Protein AF-A0A818QVM6-F1 (afdb_monomer_lite)

Secondary structure (DSSP, 8-state):
------------TT-EEEBTT-SSS--EEEGGG--TT-EEEEEETTEEEEEE---------S-------TTSEEEETTEEEES-SSSS-HHHHHHHHTT-

Sequence (100 aa):
MVINITTSLFILRNHLIFLANDTELNNVIFASRLHSDDHIKYVYKNEIILDKIRNIDLTTEEGYYAPLTPSGTIIIDNVLVSNFASVNNHYLAHNVMKIY

Radius of gyration: 13.48 Å; chains: 1; bounding box: 43×22×31 Å

Foldseek 3Di:
DDDDDDWDDDDDQLFWFAFPPDPDSWRIAGNVPDDQQTWGFFADPNDTDTDGRHDDDDDDDPDDDQDQDLVQWDQDRRTIGGSDRDDRGRVVVNVVVNVD

Structure (mmCIF, N/CA/C/O backbone):
data_AF-A0A818QVM6-F1
#
_entry.id   AF-A0A818QVM6-F1
#
loop_
_atom_site.group_PDB
_atom_site.id
_atom_site.type_symbol
_atom_site.label_atom_id
_atom_site.label_alt_id
_atom_site.label_comp_id
_atom_site.label_asym_id
_atom_site.label_entity_id
_atom_site.label_seq_id
_atom_site.pdbx_PDB_ins_code
_atom_site.Cartn_x
_atom_site.Cartn_y
_atom_site.Cartn_z
_atom_site.occupancy
_atom_site.B_iso_or_equiv
_atom_site.auth_seq_id
_atom_site.auth_comp_id
_atom_site.auth_asym_id
_atom_site.auth_atom_id
_atom_site.pdbx_PDB_model_num
ATOM 1 N N . MET A 1 1 ? -22.432 0.022 13.844 1.00 40.47 1 MET A N 1
ATOM 2 C CA . MET A 1 1 ? -22.547 1.251 13.029 1.00 40.47 1 MET A CA 1
ATOM 3 C C . MET A 1 1 ? -21.855 0.963 11.708 1.00 40.47 1 MET A C 1
ATOM 5 O O . MET A 1 1 ? -20.659 0.719 11.735 1.00 40.47 1 MET A O 1
ATOM 9 N N . VAL A 1 2 ? -22.594 0.871 10.601 1.00 50.41 2 VAL A N 1
ATOM 10 C CA . VAL A 1 2 ? -22.011 0.652 9.264 1.00 50.41 2 VAL A CA 1
ATOM 11 C C . VAL A 1 2 ? -21.804 2.026 8.635 1.00 50.41 2 VAL A C 1
ATOM 13 O O . VAL A 1 2 ? -22.752 2.803 8.548 1.00 50.41 2 VAL A O 1
ATOM 16 N N . ILE A 1 3 ? -20.564 2.352 8.282 1.00 56.78 3 ILE A N 1
ATOM 17 C CA . ILE A 1 3 ? -20.193 3.625 7.660 1.00 56.78 3 ILE A CA 1
ATOM 18 C C . ILE A 1 3 ? -20.148 3.379 6.149 1.00 56.78 3 ILE A C 1
ATOM 20 O O . ILE A 1 3 ? -19.379 2.539 5.700 1.00 56.78 3 ILE A O 1
ATOM 24 N N . ASN A 1 4 ? -20.974 4.085 5.372 1.00 60.47 4 ASN A N 1
ATOM 25 C CA . ASN A 1 4 ? -20.989 3.988 3.908 1.00 60.47 4 ASN A CA 1
ATOM 26 C C . ASN A 1 4 ? -20.279 5.206 3.308 1.00 60.47 4 ASN A C 1
ATOM 28 O O . ASN A 1 4 ? -20.922 6.185 2.937 1.00 60.47 4 ASN A O 1
ATOM 32 N N . ILE A 1 5 ? -18.950 5.155 3.250 1.00 68.50 5 ILE A N 1
ATOM 33 C CA . ILE A 1 5 ? -18.121 6.129 2.532 1.00 68.50 5 ILE A CA 1
ATOM 34 C C . ILE A 1 5 ? -17.387 5.349 1.446 1.00 68.50 5 ILE A C 1
ATOM 36 O O . ILE A 1 5 ? -16.868 4.271 1.710 1.00 68.50 5 ILE A O 1
ATOM 40 N N . THR A 1 6 ? -17.400 5.852 0.215 1.00 78.50 6 THR A N 1
ATOM 41 C CA . THR A 1 6 ? -16.680 5.244 -0.910 1.00 78.50 6 THR A CA 1
ATOM 42 C C . THR A 1 6 ? -15.545 6.173 -1.306 1.00 78.50 6 THR A C 1
ATOM 44 O O . THR A 1 6 ? -15.783 7.352 -1.556 1.00 78.50 6 THR A O 1
ATOM 47 N N . THR A 1 7 ? -14.328 5.638 -1.339 1.00 88.88 7 THR A N 1
ATOM 48 C CA . THR A 1 7 ? -13.130 6.322 -1.834 1.00 88.88 7 THR A CA 1
ATOM 49 C C . THR A 1 7 ? -12.556 5.547 -3.020 1.00 88.88 7 THR A C 1
ATOM 51 O O . THR A 1 7 ? -12.888 4.376 -3.225 1.00 88.88 7 THR A O 1
ATOM 54 N N . SER A 1 8 ? -11.700 6.180 -3.810 1.00 93.56 8 SER A N 1
ATOM 55 C CA . SER A 1 8 ? -10.966 5.539 -4.901 1.00 93.56 8 SER A CA 1
ATOM 56 C C . SER A 1 8 ? -9.508 5.946 -4.805 1.00 93.56 8 SER A C 1
ATOM 58 O O . SER A 1 8 ? -9.216 7.130 -4.708 1.00 93.56 8 SER A O 1
ATOM 60 N N . LEU A 1 9 ? -8.616 4.957 -4.814 1.00 94.94 9 LEU A N 1
ATOM 61 C CA . LEU A 1 9 ? -7.173 5.149 -4.744 1.00 94.94 9 LEU A CA 1
ATOM 62 C C . LEU A 1 9 ? -6.566 4.824 -6.111 1.00 94.94 9 LEU A C 1
ATOM 64 O O . LEU A 1 9 ? -6.657 3.685 -6.570 1.00 94.94 9 LEU A O 1
ATOM 68 N N . PHE A 1 10 ? -5.907 5.803 -6.728 1.00 96.12 10 PHE A N 1
ATOM 69 C CA . PHE A 1 10 ? -5.160 5.617 -7.972 1.00 96.12 10 PHE A CA 1
ATOM 70 C C . PHE A 1 10 ? -3.682 5.431 -7.655 1.00 96.12 10 PHE A C 1
ATOM 72 O O . PHE A 1 10 ? -3.046 6.302 -7.061 1.00 96.12 10 PHE A O 1
ATOM 79 N N . ILE A 1 11 ? -3.123 4.278 -8.021 1.00 95.88 11 ILE A N 1
ATOM 80 C CA . ILE A 1 11 ? -1.752 3.942 -7.651 1.00 95.88 11 ILE A CA 1
ATOM 81 C C . ILE A 1 11 ? -1.086 3.023 -8.670 1.00 95.88 11 ILE A C 1
ATOM 83 O O . ILE A 1 11 ? -1.743 2.259 -9.380 1.00 95.88 11 ILE A O 1
ATOM 87 N N . LEU A 1 12 ? 0.244 3.080 -8.739 1.00 96.50 12 LEU A N 1
ATOM 88 C CA . LEU A 1 12 ? 1.009 2.215 -9.627 1.00 96.50 12 LEU A CA 1
ATOM 89 C C . LEU A 1 12 ? 0.876 0.742 -9.221 1.00 96.50 12 LEU A C 1
ATOM 91 O O . LEU A 1 12 ? 0.863 0.381 -8.046 1.00 96.50 12 LEU A O 1
ATOM 95 N N . ARG A 1 13 ? 0.882 -0.140 -10.223 1.00 97.12 13 ARG A N 1
ATOM 96 C CA . ARG A 1 13 ? 0.768 -1.602 -10.061 1.00 97.12 13 ARG A CA 1
ATOM 97 C C . ARG A 1 13 ? 1.838 -2.217 -9.150 1.00 97.12 13 ARG A C 1
ATOM 99 O O . ARG A 1 13 ? 1.616 -3.271 -8.556 1.00 97.12 13 ARG A O 1
ATOM 106 N N . ASN A 1 14 ? 3.011 -1.605 -9.074 1.00 96.56 14 ASN A N 1
ATOM 107 C CA . ASN A 1 14 ? 4.129 -2.036 -8.239 1.00 96.56 14 ASN A CA 1
ATOM 108 C C . ASN A 1 14 ? 4.196 -1.291 -6.900 1.00 96.56 14 ASN A C 1
ATOM 110 O O . ASN A 1 14 ? 5.138 -1.496 -6.146 1.00 96.56 14 ASN A O 1
ATOM 114 N N . HIS A 1 15 ? 3.236 -0.428 -6.581 1.00 96.56 15 HIS A N 1
ATOM 115 C CA . HIS A 1 15 ? 3.226 0.269 -5.302 1.00 96.56 15 HIS A CA 1
ATOM 116 C C . HIS A 1 15 ? 2.842 -0.675 -4.167 1.00 96.56 15 HIS A C 1
ATOM 118 O O . HIS A 1 15 ? 1.998 -1.554 -4.342 1.00 96.56 15 HIS A O 1
ATOM 124 N N . LEU A 1 16 ? 3.471 -0.508 -3.009 1.00 96.31 16 LEU A N 1
ATOM 125 C CA . LEU A 1 16 ? 3.241 -1.353 -1.845 1.00 96.31 16 LEU A CA 1
ATOM 126 C C . LEU A 1 16 ? 2.028 -0.911 -1.011 1.00 96.31 16 LEU A C 1
ATOM 128 O O . LEU A 1 16 ? 1.958 0.228 -0.541 1.00 96.31 16 LEU A O 1
ATOM 132 N N . ILE A 1 17 ? 1.119 -1.854 -0.767 1.00 95.62 17 ILE A N 1
ATOM 133 C CA . ILE A 1 17 ? -0.129 -1.692 -0.015 1.00 95.62 17 ILE A CA 1
ATOM 134 C C . ILE A 1 17 ? -0.102 -2.587 1.222 1.00 95.62 17 ILE A C 1
ATOM 136 O O . ILE A 1 17 ? 0.255 -3.764 1.133 1.00 95.62 17 ILE A O 1
ATOM 140 N N . PHE A 1 18 ? -0.478 -2.031 2.376 1.00 94.69 18 PHE A N 1
ATOM 141 C CA . PHE A 1 18 ? -0.570 -2.780 3.627 1.00 94.69 18 PHE A CA 1
ATOM 142 C C . PHE A 1 18 ? -1.893 -3.531 3.715 1.00 94.69 18 PHE A C 1
ATOM 144 O O . PHE A 1 18 ? -2.967 -2.927 3.640 1.00 94.69 18 PHE A O 1
ATOM 151 N N . LEU A 1 19 ? -1.804 -4.838 3.937 1.00 92.56 19 LEU A N 1
ATOM 152 C CA . LEU A 1 19 ? -2.966 -5.671 4.202 1.00 92.56 19 LEU A CA 1
ATOM 153 C C . LEU A 1 19 ? -3.334 -5.636 5.690 1.00 92.56 19 LEU A C 1
ATOM 155 O O . LEU A 1 19 ? -2.496 -5.443 6.573 1.00 92.56 19 LEU A O 1
ATOM 159 N N . ALA A 1 20 ? -4.617 -5.833 5.964 1.00 81.56 20 ALA A N 1
ATOM 160 C CA . ALA A 1 20 ? -5.228 -5.769 7.287 1.00 81.56 20 ALA A CA 1
ATOM 161 C C . ALA A 1 20 ? -4.759 -6.848 8.274 1.00 81.56 20 ALA A C 1
ATOM 163 O O . ALA A 1 20 ? -4.934 -6.703 9.480 1.00 81.56 20 ALA A O 1
ATOM 164 N N . ASN A 1 21 ? -4.196 -7.941 7.765 1.00 73.06 21 ASN A N 1
ATOM 165 C CA . ASN A 1 21 ? -3.962 -9.188 8.495 1.00 73.06 21 ASN A CA 1
ATOM 166 C C . ASN A 1 21 ? -2.843 -9.062 9.546 1.00 73.06 21 ASN A C 1
ATOM 168 O O . ASN A 1 21 ? -2.510 -10.046 10.200 1.00 73.06 21 ASN A O 1
ATOM 172 N N . ASP A 1 22 ? -2.234 -7.883 9.660 1.00 65.19 22 ASP A N 1
ATOM 173 C CA . ASP A 1 22 ? -1.072 -7.624 10.488 1.00 65.19 22 ASP A CA 1
ATOM 174 C C . ASP A 1 22 ? -1.217 -6.279 11.205 1.00 65.19 22 ASP A C 1
ATOM 176 O O . ASP A 1 22 ? -1.432 -5.224 10.592 1.00 65.19 22 ASP A O 1
ATOM 180 N N . THR A 1 23 ? -1.100 -6.315 12.530 1.00 65.56 23 THR A N 1
ATOM 181 C CA . THR A 1 23 ? -1.024 -5.111 13.363 1.00 65.56 23 THR A CA 1
ATOM 182 C C . THR A 1 23 ? 0.246 -4.316 13.065 1.00 65.56 23 THR A C 1
ATOM 184 O O . THR A 1 23 ? 0.253 -3.094 13.200 1.00 65.56 23 THR A O 1
ATOM 187 N N . GLU A 1 24 ? 1.293 -4.982 12.581 1.00 68.00 24 GLU A N 1
ATOM 188 C CA . GLU A 1 24 ? 2.545 -4.372 12.153 1.00 68.00 24 GLU A CA 1
ATOM 189 C C . GLU A 1 24 ? 2.509 -3.982 10.661 1.00 68.00 24 GLU A C 1
ATOM 191 O O . GLU A 1 24 ? 1.588 -4.312 9.907 1.00 68.00 24 GLU A O 1
ATOM 196 N N . LEU A 1 25 ? 3.489 -3.192 10.216 1.00 75.31 25 LEU A N 1
ATOM 197 C CA . LEU A 1 25 ? 3.644 -2.774 8.813 1.00 75.31 25 LEU A CA 1
ATOM 198 C C . LEU A 1 25 ? 4.433 -3.813 7.992 1.00 75.31 25 LEU A C 1
ATOM 200 O O . LEU A 1 25 ? 5.184 -3.441 7.087 1.00 75.31 25 LEU A O 1
ATOM 204 N N . ASN A 1 26 ? 4.296 -5.106 8.309 1.00 78.75 26 ASN A N 1
ATOM 205 C CA . ASN A 1 26 ? 5.090 -6.159 7.671 1.00 78.75 26 ASN A CA 1
ATOM 206 C C . ASN A 1 26 ? 4.315 -6.878 6.569 1.00 78.75 26 ASN A C 1
ATOM 208 O O . ASN A 1 26 ? 4.907 -7.244 5.552 1.00 78.75 26 ASN A O 1
ATOM 212 N N . ASN A 1 27 ? 3.000 -7.046 6.730 1.00 89.69 27 ASN A N 1
ATOM 213 C CA . ASN A 1 27 ? 2.166 -7.609 5.676 1.00 89.69 27 ASN A CA 1
ATOM 214 C C . ASN A 1 27 ? 1.858 -6.569 4.593 1.00 89.69 27 ASN A C 1
ATOM 216 O O . ASN A 1 27 ? 0.894 -5.801 4.666 1.00 89.69 27 ASN A O 1
ATOM 220 N N . VAL A 1 28 ? 2.727 -6.542 3.589 1.00 92.81 28 VAL A N 1
ATOM 221 C CA . VAL A 1 28 ? 2.681 -5.605 2.476 1.00 92.81 28 VAL A CA 1
ATOM 222 C C . VAL A 1 28 ? 2.794 -6.358 1.156 1.00 92.81 28 VAL A C 1
ATOM 224 O O . VAL A 1 28 ? 3.581 -7.298 1.032 1.00 92.81 28 VAL A O 1
ATOM 227 N N . ILE A 1 29 ? 2.017 -5.943 0.161 1.00 95.06 29 ILE A N 1
ATOM 228 C CA . ILE A 1 29 ? 2.047 -6.529 -1.181 1.00 95.06 29 ILE A CA 1
ATOM 229 C C . ILE A 1 29 ? 2.045 -5.447 -2.251 1.00 95.06 29 ILE A C 1
ATOM 231 O O . ILE A 1 29 ? 1.622 -4.318 -2.017 1.00 95.06 29 ILE A O 1
ATOM 235 N N . PHE A 1 30 ? 2.483 -5.799 -3.456 1.00 97.38 30 PHE A N 1
ATOM 236 C CA . PHE A 1 30 ? 2.266 -4.947 -4.619 1.00 97.38 30 PHE A CA 1
ATOM 237 C C . PHE A 1 30 ? 0.776 -4.817 -4.942 1.00 97.38 30 PHE A C 1
ATOM 239 O O . PHE A 1 30 ? 0.055 -5.814 -4.918 1.00 97.38 30 PHE A O 1
ATOM 246 N N . ALA 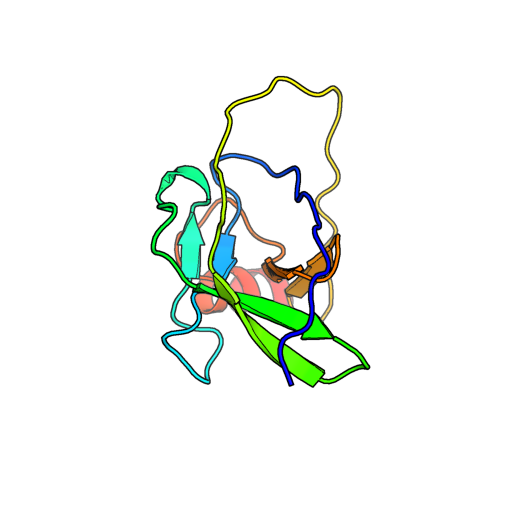A 1 31 ? 0.344 -3.621 -5.343 1.00 96.75 31 ALA A N 1
ATOM 247 C CA . ALA A 1 31 ? -1.034 -3.337 -5.740 1.00 96.75 31 ALA A CA 1
ATOM 248 C C . ALA A 1 31 ? -1.542 -4.282 -6.847 1.00 96.75 31 ALA A C 1
ATOM 250 O O . ALA A 1 31 ? -2.692 -4.702 -6.839 1.00 96.75 31 ALA A O 1
ATOM 251 N N . SER A 1 32 ? -0.661 -4.705 -7.758 1.00 97.00 32 SER A N 1
ATOM 252 C CA . SER A 1 32 ? -0.946 -5.702 -8.806 1.00 97.00 32 SER A CA 1
ATOM 253 C C . SER A 1 32 ? -1.334 -7.093 -8.303 1.00 97.00 32 SER A C 1
ATOM 255 O O . SER A 1 32 ? -1.751 -7.917 -9.113 1.00 97.00 32 SER A O 1
ATOM 257 N N . ARG A 1 33 ? -1.157 -7.375 -7.010 1.00 96.38 33 ARG A N 1
ATOM 258 C CA . ARG A 1 33 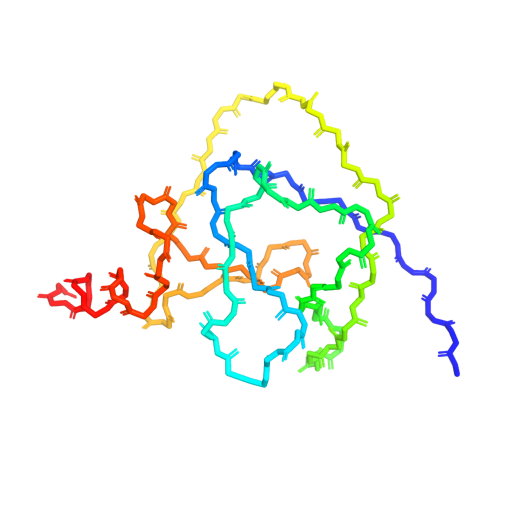? -1.514 -8.647 -6.370 1.00 96.38 33 ARG A CA 1
ATOM 259 C C . ARG A 1 33 ? -2.751 -8.538 -5.478 1.00 96.38 33 ARG A C 1
ATOM 261 O O . ARG A 1 33 ? -3.108 -9.539 -4.862 1.00 96.38 33 ARG A O 1
ATOM 268 N N . LEU A 1 34 ? -3.359 -7.354 -5.386 1.00 95.38 34 LEU A N 1
ATOM 269 C CA . LEU A 1 34 ? -4.586 -7.161 -4.624 1.00 95.38 34 LEU A CA 1
ATOM 270 C C . LEU A 1 34 ? -5.752 -7.907 -5.268 1.00 95.38 34 LEU A C 1
ATOM 272 O O . LEU A 1 34 ? -5.866 -7.986 -6.492 1.00 95.38 34 LEU A O 1
ATOM 276 N N . HIS A 1 35 ? -6.648 -8.381 -4.416 1.00 94.94 35 HIS A N 1
ATOM 277 C CA . HIS A 1 35 ? -7.937 -8.951 -4.772 1.00 94.94 35 HIS A CA 1
ATOM 278 C C . HIS A 1 35 ? -9.056 -8.174 -4.076 1.00 94.94 35 HIS A C 1
ATOM 280 O O . HIS A 1 35 ? -8.866 -7.586 -3.015 1.00 94.94 35 HIS A O 1
ATOM 286 N N . SER A 1 36 ? -10.267 -8.214 -4.634 1.00 93.44 36 SER A N 1
ATOM 287 C CA . SER A 1 36 ? -11.450 -7.588 -4.023 1.00 93.44 36 SER A CA 1
ATOM 288 C C . SER A 1 36 ? -11.842 -8.195 -2.669 1.00 93.44 36 SER A C 1
ATOM 290 O O . SER A 1 36 ? -12.695 -7.656 -1.978 1.00 93.44 36 SER A O 1
ATOM 292 N N . ASP A 1 37 ? -11.263 -9.328 -2.273 1.00 92.38 37 ASP A N 1
ATOM 293 C CA . ASP A 1 37 ? -11.485 -9.906 -0.945 1.00 92.38 37 ASP A CA 1
ATOM 294 C C . ASP A 1 37 ? -10.474 -9.442 0.110 1.00 92.38 37 ASP A C 1
ATOM 296 O O . ASP A 1 37 ? -10.682 -9.663 1.309 1.00 92.38 37 ASP A O 1
ATOM 300 N N . ASP A 1 38 ? -9.428 -8.733 -0.315 1.00 93.75 38 ASP A N 1
ATOM 301 C CA . ASP A 1 38 ? -8.436 -8.175 0.588 1.00 93.75 38 ASP A CA 1
ATOM 302 C C . ASP A 1 38 ? -9.024 -7.029 1.413 1.00 93.75 38 ASP A C 1
ATOM 304 O O . ASP A 1 38 ? -9.898 -6.266 0.983 1.00 93.75 38 ASP A O 1
ATOM 308 N N . HIS A 1 39 ? -8.504 -6.914 2.631 1.00 93.56 39 HIS A N 1
ATOM 309 C CA . HIS A 1 39 ? -8.785 -5.801 3.520 1.00 93.56 39 HIS A CA 1
ATOM 310 C C . HIS A 1 39 ? -7.526 -4.954 3.664 1.00 93.56 39 HIS A C 1
ATOM 312 O O . HIS A 1 39 ? -6.418 -5.482 3.787 1.00 93.56 39 HIS A O 1
ATOM 318 N N . ILE A 1 40 ? -7.704 -3.641 3.675 1.00 93.81 40 ILE A N 1
ATOM 319 C CA . ILE A 1 40 ? -6.633 -2.648 3.733 1.00 93.81 40 ILE A CA 1
ATOM 320 C C . ILE A 1 40 ? -6.785 -1.765 4.971 1.00 93.81 40 ILE A C 1
ATOM 322 O O . ILE A 1 40 ? -7.845 -1.710 5.597 1.00 93.81 40 ILE A O 1
ATOM 326 N N . LYS A 1 41 ? -5.705 -1.066 5.326 1.00 92.81 41 LYS A N 1
ATOM 327 C CA . LYS A 1 41 ? -5.692 -0.089 6.421 1.00 92.81 41 LYS A CA 1
ATOM 328 C C . LYS A 1 41 ? -6.274 1.243 5.928 1.00 92.81 41 LYS A C 1
ATOM 330 O O . LYS A 1 41 ? -5.605 1.985 5.210 1.00 92.81 41 LYS A O 1
ATOM 335 N N . TYR A 1 42 ? -7.510 1.538 6.321 1.00 93.06 42 TYR A N 1
ATOM 336 C CA . TYR A 1 42 ? -8.227 2.778 6.018 1.00 93.06 42 TYR A CA 1
ATOM 337 C C . TYR A 1 42 ? -8.230 3.711 7.233 1.00 93.06 42 TYR A C 1
ATOM 339 O O . TYR A 1 42 ? -8.344 3.265 8.368 1.00 93.06 42 TYR A O 1
ATOM 347 N N . VAL A 1 43 ? -8.110 5.015 7.021 1.00 92.75 43 VAL A N 1
ATOM 348 C CA . VAL A 1 43 ? -8.034 6.035 8.067 1.00 92.75 43 VAL A CA 1
ATOM 349 C C . VAL A 1 43 ? -9.350 6.794 8.127 1.00 92.75 43 VAL A C 1
ATOM 351 O O . VAL A 1 43 ? -9.691 7.559 7.222 1.00 92.75 43 VAL A O 1
ATOM 354 N N . TYR A 1 44 ? -10.073 6.637 9.231 1.00 92.56 44 TYR A N 1
ATOM 355 C CA . TYR A 1 44 ? -11.335 7.318 9.489 1.00 92.56 44 TYR A CA 1
ATOM 356 C C . TYR A 1 44 ? -11.304 8.009 10.846 1.00 92.56 44 TYR A C 1
ATOM 358 O O . TYR A 1 44 ? -11.031 7.372 11.856 1.00 92.56 44 TYR A O 1
ATOM 366 N N . LYS A 1 45 ? -11.601 9.316 10.885 1.00 92.38 45 LYS A N 1
ATOM 367 C CA . LYS A 1 45 ? -11.593 10.118 12.127 1.00 92.38 45 LYS A CA 1
ATOM 368 C C . LYS A 1 45 ? -10.316 9.925 12.966 1.00 92.38 45 LYS A C 1
ATOM 370 O O . LYS A 1 45 ? -10.385 9.798 14.182 1.00 92.38 45 LYS A O 1
ATOM 375 N N . ASN A 1 46 ? -9.162 9.917 12.295 1.00 90.56 46 ASN A N 1
ATOM 376 C CA . ASN A 1 46 ? -7.830 9.705 12.876 1.00 90.56 46 ASN A CA 1
ATOM 377 C C . ASN A 1 46 ? -7.582 8.307 13.473 1.00 90.56 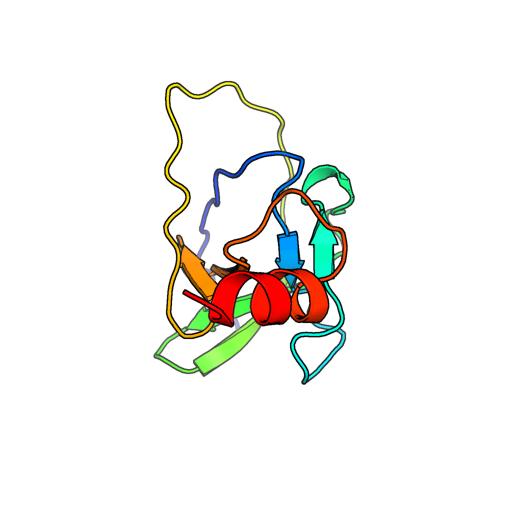46 ASN A C 1
ATOM 379 O O . ASN A 1 46 ? -6.560 8.103 14.123 1.00 90.56 46 ASN A O 1
ATOM 383 N N . GLU A 1 47 ? -8.451 7.336 13.207 1.00 91.38 47 GLU A N 1
ATOM 384 C CA . GLU A 1 47 ? -8.253 5.938 13.579 1.00 91.38 47 GLU A CA 1
ATOM 385 C C . GLU A 1 47 ? -8.000 5.080 12.340 1.00 91.38 47 GLU A C 1
ATOM 387 O O . GLU A 1 47 ? -8.580 5.313 11.277 1.00 91.38 47 GLU A O 1
ATOM 392 N N . ILE A 1 48 ? -7.135 4.074 12.482 1.00 89.94 48 ILE A N 1
ATOM 393 C CA . ILE A 1 48 ? -6.949 3.047 11.458 1.00 89.94 48 ILE A CA 1
ATOM 394 C C . ILE A 1 48 ? -8.027 1.984 11.664 1.00 89.94 48 ILE A C 1
ATOM 396 O O . ILE A 1 48 ? -8.061 1.316 12.695 1.00 89.94 48 ILE A O 1
ATOM 400 N N . ILE A 1 49 ? -8.875 1.813 10.659 1.00 90.62 49 ILE A N 1
ATOM 401 C CA . ILE A 1 49 ? -9.857 0.742 10.555 1.00 90.62 49 ILE A CA 1
ATOM 402 C C . ILE A 1 49 ? -9.501 -0.177 9.387 1.00 90.62 49 ILE A C 1
ATOM 404 O O . ILE A 1 49 ? -8.748 0.186 8.483 1.00 90.62 49 ILE A O 1
ATOM 408 N N . LEU A 1 50 ? -10.041 -1.390 9.416 1.00 90.50 50 LEU A N 1
ATOM 409 C CA . LEU A 1 50 ? -9.909 -2.336 8.317 1.00 90.50 50 LEU A CA 1
ATOM 410 C C . LEU A 1 50 ? -11.097 -2.159 7.383 1.00 90.50 50 LEU A C 1
ATOM 412 O O . LEU A 1 50 ? -12.238 -2.213 7.842 1.00 90.50 50 LEU A O 1
ATOM 416 N N . ASP A 1 51 ? -10.829 -1.973 6.096 1.00 91.06 51 ASP A N 1
ATOM 417 C CA . ASP A 1 51 ? -11.883 -1.865 5.091 1.00 91.06 51 ASP A CA 1
ATOM 418 C C . ASP A 1 51 ? -11.633 -2.804 3.914 1.00 91.06 51 ASP A C 1
ATOM 420 O O . ASP A 1 51 ? -10.487 -3.095 3.569 1.00 91.06 51 ASP A O 1
ATOM 424 N N . LYS A 1 52 ? -12.717 -3.310 3.329 1.00 92.81 52 LYS A N 1
ATOM 425 C CA . LYS A 1 52 ? -12.685 -4.299 2.251 1.00 92.81 52 LYS A CA 1
ATOM 426 C C . LYS A 1 52 ? -12.635 -3.597 0.900 1.00 92.81 52 LYS A C 1
ATOM 428 O O . LYS A 1 52 ? -13.455 -2.721 0.620 1.00 92.81 52 LYS A O 1
ATOM 433 N N . ILE A 1 53 ? -11.747 -4.050 0.020 1.00 94.06 53 ILE A N 1
ATOM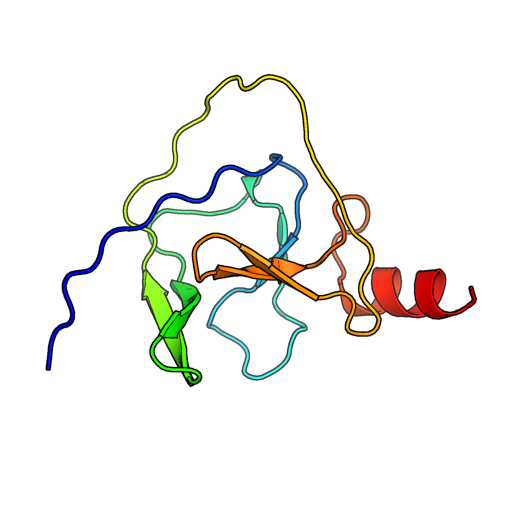 434 C CA . ILE A 1 53 ? -11.709 -3.566 -1.361 1.00 94.06 53 ILE A CA 1
ATOM 435 C C . ILE A 1 53 ? -13.021 -3.921 -2.071 1.00 94.06 53 ILE A C 1
ATOM 437 O O . ILE A 1 53 ? -13.508 -5.044 -2.006 1.00 94.06 53 ILE A O 1
ATOM 441 N N . ARG A 1 54 ? -13.632 -2.953 -2.756 1.00 94.19 54 ARG A N 1
ATOM 442 C CA . ARG A 1 54 ? -14.892 -3.182 -3.483 1.00 94.19 54 ARG A CA 1
ATOM 443 C C . ARG A 1 54 ? -14.678 -3.533 -4.943 1.00 94.19 54 ARG A C 1
ATOM 445 O O . ARG A 1 54 ? -15.373 -4.405 -5.453 1.00 94.19 54 ARG A O 1
ATOM 452 N N . ASN A 1 55 ? -13.737 -2.858 -5.589 1.00 94.62 55 ASN A N 1
ATOM 453 C CA . ASN A 1 55 ? -13.407 -3.070 -6.987 1.00 94.62 55 ASN A CA 1
ATOM 454 C C . ASN A 1 55 ? -11.930 -2.755 -7.240 1.00 94.62 55 ASN A C 1
ATOM 456 O O . ASN A 1 55 ? -11.332 -1.977 -6.496 1.00 94.62 55 ASN A O 1
ATOM 460 N N . ILE A 1 56 ? -11.366 -3.355 -8.287 1.00 96.25 56 ILE A N 1
ATOM 461 C CA . ILE A 1 56 ? -10.012 -3.076 -8.767 1.00 96.25 56 ILE A CA 1
ATOM 462 C C . ILE A 1 56 ? -10.080 -2.968 -10.287 1.00 96.25 56 ILE A C 1
ATOM 464 O O . ILE A 1 56 ? -10.354 -3.958 -10.961 1.00 96.25 56 ILE A O 1
ATOM 468 N N . ASP A 1 57 ? -9.769 -1.785 -10.809 1.00 96.25 57 ASP A N 1
ATOM 469 C CA . ASP A 1 57 ? -9.718 -1.518 -12.244 1.00 96.25 57 ASP A CA 1
ATOM 470 C C . ASP A 1 57 ? -8.303 -1.109 -12.665 1.00 96.25 57 ASP A C 1
ATOM 472 O O . ASP A 1 57 ? -7.562 -0.469 -11.916 1.00 96.25 57 ASP A O 1
ATOM 476 N N . LEU A 1 58 ? -7.928 -1.459 -13.895 1.00 96.19 58 LEU A N 1
ATOM 477 C CA . LEU A 1 58 ? -6.728 -0.931 -14.536 1.00 96.19 58 LEU A CA 1
ATOM 478 C C . LEU A 1 58 ? -7.114 0.288 -15.377 1.00 96.19 58 LEU A C 1
ATOM 480 O O . LEU A 1 58 ? -7.853 0.157 -16.350 1.00 96.19 58 LEU A O 1
ATOM 484 N N . THR A 1 59 ? -6.576 1.452 -15.018 1.00 95.81 59 THR A N 1
ATOM 485 C CA . THR A 1 59 ? -6.716 2.709 -15.769 1.00 95.81 59 THR A CA 1
ATOM 486 C C . THR A 1 59 ? -5.347 3.230 -16.220 1.00 95.81 59 THR A C 1
ATOM 48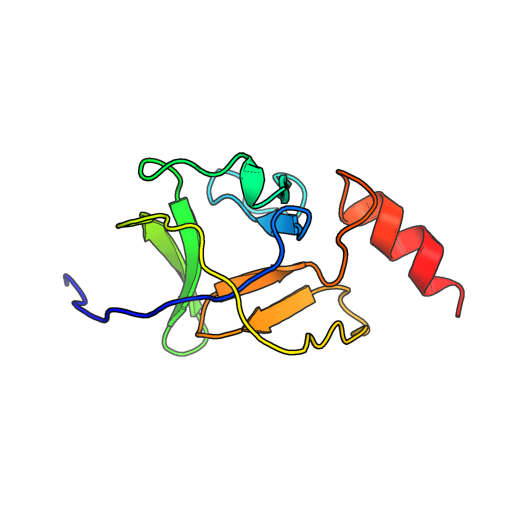8 O O . THR A 1 59 ? -4.306 2.766 -15.747 1.00 95.81 59 THR A O 1
ATOM 491 N N . THR A 1 60 ? -5.348 4.180 -17.154 1.00 95.19 60 THR A N 1
ATOM 492 C CA . THR A 1 60 ? -4.162 4.944 -17.558 1.00 95.19 60 THR A CA 1
ATOM 493 C C . THR A 1 60 ? -4.358 6.391 -17.131 1.00 95.19 60 THR A C 1
ATOM 495 O O . THR A 1 60 ? -5.289 7.037 -17.595 1.00 95.19 60 THR A O 1
ATOM 498 N N . GLU A 1 61 ? -3.458 6.888 -16.288 1.00 94.31 61 GLU A N 1
ATOM 499 C CA . GLU A 1 61 ? -3.437 8.272 -15.806 1.00 94.31 61 GLU A CA 1
ATOM 500 C C . GLU A 1 61 ? -2.114 8.944 -16.213 1.00 94.31 61 GLU A C 1
ATOM 502 O O . GLU A 1 61 ? -1.115 8.259 -16.463 1.00 94.31 61 GLU A O 1
ATOM 507 N N . GLU A 1 62 ? -2.088 10.277 -16.279 1.00 96.00 62 GLU A N 1
ATOM 508 C CA . GLU A 1 62 ? -0.878 11.048 -16.591 1.00 96.00 62 GLU A CA 1
ATOM 509 C C . GLU A 1 62 ? -0.183 11.541 -15.314 1.00 96.00 62 GLU A C 1
ATOM 511 O O . GLU A 1 62 ? -0.780 12.211 -14.472 1.00 96.00 62 GLU A O 1
ATOM 516 N N . GLY A 1 63 ? 1.116 11.251 -15.199 1.00 93.25 63 GLY A N 1
ATOM 517 C CA . GLY A 1 63 ? 1.938 11.662 -14.063 1.00 93.25 63 GLY A CA 1
ATOM 518 C C . GLY A 1 63 ? 1.749 10.797 -12.813 1.00 93.25 63 GLY A C 1
ATOM 519 O O . GLY A 1 63 ? 0.784 10.055 -12.656 1.00 93.25 63 GLY A O 1
ATOM 520 N N . TYR A 1 64 ? 2.726 10.858 -11.911 1.00 92.69 64 TYR A N 1
ATOM 521 C CA . TYR A 1 64 ? 2.649 10.234 -10.593 1.00 92.69 64 TYR A CA 1
ATOM 522 C C . TYR A 1 64 ? 3.555 10.977 -9.612 1.00 92.69 64 TYR A C 1
ATOM 524 O O . TYR A 1 64 ? 4.539 11.608 -1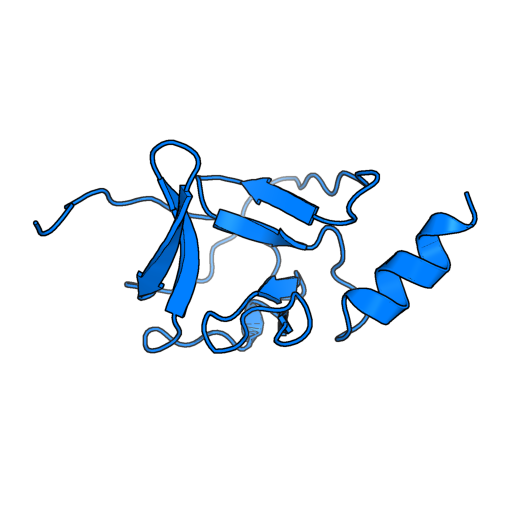0.004 1.00 92.69 64 TYR A O 1
ATOM 532 N N . TYR A 1 65 ? 3.231 10.883 -8.325 1.00 91.81 65 TYR A N 1
ATOM 533 C CA . TYR A 1 65 ? 4.031 11.457 -7.250 1.00 91.81 65 TYR A CA 1
ATOM 534 C C . TYR A 1 65 ? 4.375 10.372 -6.228 1.00 91.81 65 TYR A C 1
ATOM 536 O O . TYR A 1 65 ? 3.502 9.632 -5.783 1.00 91.81 65 TYR A O 1
ATOM 544 N N . ALA A 1 66 ? 5.653 10.267 -5.866 1.00 91.31 66 ALA A N 1
ATOM 545 C CA . ALA A 1 66 ? 6.166 9.275 -4.922 1.00 91.31 66 ALA A CA 1
ATOM 546 C C . ALA A 1 66 ? 6.997 9.987 -3.842 1.00 91.31 66 ALA A C 1
ATOM 548 O O . ALA A 1 66 ? 8.228 10.003 -3.916 1.00 91.31 66 ALA A O 1
ATOM 549 N N . PRO A 1 67 ? 6.344 10.654 -2.874 1.00 91.19 67 PRO A N 1
ATOM 550 C CA . PRO A 1 67 ? 7.057 11.352 -1.812 1.00 91.19 67 PRO A CA 1
ATOM 551 C C . PRO A 1 67 ? 7.820 10.348 -0.950 1.00 91.19 67 PRO A C 1
ATOM 553 O O . PRO A 1 67 ? 7.411 9.196 -0.840 1.00 91.19 67 PRO A O 1
ATOM 556 N N . LEU A 1 68 ? 8.877 10.787 -0.270 1.00 92.88 68 LEU A N 1
ATOM 557 C CA . LEU A 1 68 ? 9.540 10.024 0.788 1.00 92.88 68 LEU A CA 1
ATOM 558 C C . LEU A 1 68 ? 9.298 10.730 2.123 1.00 92.88 68 LEU A C 1
ATOM 560 O O . LEU A 1 68 ? 9.681 11.884 2.296 1.00 92.88 68 LEU A O 1
ATOM 564 N N . THR A 1 69 ? 8.629 10.051 3.051 1.00 94.06 69 THR A N 1
ATOM 565 C CA . THR A 1 69 ? 8.352 10.561 4.400 1.00 94.06 69 THR A CA 1
ATOM 566 C C . THR A 1 69 ? 9.295 9.920 5.425 1.00 94.06 69 THR A C 1
ATOM 568 O O . THR A 1 69 ? 9.770 8.802 5.202 1.00 94.06 69 THR A O 1
ATOM 571 N N . PRO A 1 70 ? 9.524 10.557 6.592 1.00 92.88 70 PRO A N 1
ATOM 572 C CA . PRO A 1 70 ? 10.327 9.963 7.665 1.00 92.88 70 PRO A CA 1
ATOM 573 C C . PRO A 1 70 ? 9.802 8.612 8.174 1.00 92.88 70 PRO A C 1
ATOM 575 O O . PRO A 1 70 ? 10.588 7.789 8.635 1.00 92.88 70 PRO A O 1
ATOM 578 N N . SER A 1 71 ? 8.488 8.369 8.084 1.00 92.69 71 SER A N 1
ATOM 579 C CA . SER A 1 71 ? 7.864 7.091 8.451 1.00 92.69 71 SER A CA 1
ATOM 580 C C . SER A 1 71 ? 7.910 6.043 7.336 1.00 92.69 71 SER A C 1
ATOM 582 O O . SER A 1 71 ? 7.514 4.904 7.565 1.00 92.69 71 SER A O 1
ATOM 584 N N . GLY A 1 72 ? 8.308 6.422 6.115 1.00 93.88 72 GLY A N 1
ATOM 585 C CA . GLY A 1 72 ? 8.226 5.562 4.933 1.00 93.88 72 GLY A CA 1
ATOM 586 C C . GLY A 1 72 ? 6.792 5.229 4.508 1.00 93.88 72 GLY A C 1
ATOM 587 O O . GLY A 1 72 ? 6.607 4.395 3.615 1.00 93.88 72 GLY A O 1
ATOM 588 N N . THR A 1 73 ? 5.797 5.852 5.145 1.00 94.88 73 THR A N 1
ATOM 589 C CA . THR A 1 73 ? 4.364 5.686 4.886 1.00 94.88 73 THR A CA 1
ATOM 590 C C . THR A 1 73 ? 3.683 7.017 4.588 1.00 94.88 73 THR A C 1
ATOM 592 O O . THR A 1 73 ? 4.134 8.088 5.008 1.00 94.88 73 THR A O 1
ATOM 595 N N . ILE A 1 74 ? 2.564 6.950 3.876 1.00 95.38 74 ILE A N 1
ATOM 596 C CA . ILE A 1 74 ? 1.733 8.102 3.545 1.00 95.38 74 ILE A CA 1
ATOM 597 C C . ILE A 1 74 ? 0.262 7.685 3.522 1.00 95.38 74 ILE A C 1
ATOM 599 O O . ILE A 1 74 ? -0.064 6.533 3.245 1.00 95.38 74 ILE A O 1
ATOM 603 N N . ILE A 1 75 ? -0.625 8.621 3.852 1.00 95.31 75 ILE A N 1
ATOM 604 C CA . ILE A 1 75 ? -2.071 8.437 3.726 1.00 95.31 75 ILE A CA 1
ATOM 605 C C . ILE A 1 75 ? -2.509 9.130 2.435 1.00 95.31 75 ILE A C 1
ATOM 607 O O . ILE A 1 75 ? -2.294 10.332 2.292 1.00 95.31 75 ILE A O 1
ATOM 611 N N . ILE A 1 76 ? -3.108 8.376 1.513 1.00 94.50 76 ILE A N 1
ATOM 612 C CA . ILE A 1 76 ? -3.637 8.866 0.231 1.00 94.50 76 ILE A CA 1
ATOM 613 C C . ILE A 1 76 ? -5.078 8.384 0.126 1.00 94.50 76 ILE A C 1
ATOM 615 O O . ILE A 1 76 ? -5.328 7.199 0.326 1.00 94.50 76 ILE A O 1
ATOM 619 N N . ASP A 1 77 ? -6.021 9.294 -0.120 1.00 94.81 77 ASP A N 1
ATOM 620 C CA . ASP A 1 77 ? -7.452 8.970 -0.238 1.00 94.81 77 ASP A CA 1
ATOM 621 C C . ASP A 1 77 ? -7.972 8.116 0.928 1.00 94.81 77 ASP A C 1
ATOM 623 O O . ASP A 1 77 ? -8.730 7.162 0.751 1.00 94.81 77 ASP A O 1
ATOM 627 N N . ASN A 1 78 ? -7.514 8.463 2.138 1.00 94.88 78 ASN A N 1
ATOM 628 C CA . ASN A 1 78 ? -7.786 7.768 3.396 1.00 94.88 78 ASN A CA 1
ATOM 629 C C . ASN A 1 78 ? -7.218 6.342 3.498 1.00 94.88 78 ASN A C 1
ATOM 631 O O . ASN A 1 78 ? -7.506 5.655 4.467 1.00 94.88 78 ASN A O 1
ATOM 635 N N . VAL A 1 79 ? -6.360 5.895 2.588 1.00 94.38 79 VAL A N 1
ATOM 636 C CA . VAL A 1 79 ? -5.669 4.603 2.681 1.00 94.38 79 VAL A CA 1
ATOM 637 C C . VAL A 1 79 ? -4.235 4.814 3.153 1.00 94.38 79 VAL A C 1
ATOM 639 O O . VAL A 1 79 ? -3.502 5.637 2.604 1.00 94.38 79 VAL A O 1
ATOM 642 N N . LEU A 1 80 ? -3.811 4.057 4.166 1.00 94.50 80 LEU A N 1
ATOM 643 C CA . LEU A 1 80 ? -2.410 4.001 4.569 1.00 94.50 80 LEU A CA 1
ATOM 644 C C . LEU A 1 80 ? -1.629 3.143 3.568 1.00 94.50 80 LEU A C 1
ATOM 646 O O . LEU A 1 80 ? -1.881 1.945 3.437 1.00 94.50 80 LEU A O 1
ATOM 650 N N . VAL A 1 81 ? -0.643 3.741 2.905 1.00 95.31 81 VAL A N 1
ATOM 651 C CA . VAL A 1 81 ? 0.214 3.072 1.920 1.00 95.31 81 VAL A CA 1
ATOM 652 C C . VAL A 1 81 ? 1.691 3.288 2.231 1.00 95.31 81 VAL A C 1
ATOM 654 O O . VAL A 1 81 ? 2.079 4.181 2.989 1.00 95.31 81 VAL A O 1
ATOM 657 N N . SER A 1 82 ? 2.540 2.436 1.664 1.00 95.62 82 SER A N 1
ATOM 658 C CA . SER A 1 82 ? 3.991 2.617 1.724 1.00 95.62 82 SER A CA 1
ATOM 659 C C . SER A 1 82 ? 4.431 3.754 0.797 1.00 95.62 82 SER A C 1
ATOM 661 O O . SER A 1 82 ? 3.720 4.101 -0.132 1.00 95.62 82 SER A O 1
ATOM 663 N N . ASN A 1 83 ? 5.654 4.260 0.944 1.00 95.31 83 ASN A N 1
ATOM 664 C CA . ASN A 1 83 ? 6.275 5.179 -0.024 1.00 95.31 83 ASN A CA 1
ATOM 665 C C . ASN A 1 83 ? 7.107 4.453 -1.102 1.00 95.31 83 ASN A C 1
ATOM 667 O O . ASN A 1 83 ? 7.786 5.093 -1.899 1.00 95.31 83 ASN A O 1
ATOM 671 N N . PHE A 1 84 ? 7.105 3.115 -1.114 1.00 95.06 84 PHE A N 1
ATOM 672 C CA . PHE A 1 84 ? 8.032 2.300 -1.900 1.00 95.06 84 PHE A CA 1
ATOM 673 C C . PHE A 1 84 ? 7.286 1.453 -2.929 1.00 95.06 84 PHE A C 1
ATOM 675 O O . PHE A 1 84 ? 6.175 0.989 -2.677 1.00 95.06 84 PHE A O 1
ATOM 682 N N . ALA A 1 85 ? 7.932 1.223 -4.074 1.00 94.25 85 ALA A N 1
ATOM 683 C CA . ALA A 1 85 ? 7.347 0.479 -5.192 1.00 94.25 85 ALA A CA 1
ATOM 684 C C . ALA A 1 85 ? 8.319 -0.509 -5.879 1.00 94.25 85 ALA A C 1
ATOM 686 O O . ALA A 1 85 ? 7.986 -1.121 -6.893 1.00 94.25 85 ALA A O 1
ATOM 687 N N . SER A 1 86 ? 9.542 -0.664 -5.358 1.00 90.62 86 SER A N 1
ATOM 688 C CA . SER A 1 86 ? 10.605 -1.431 -6.040 1.00 90.62 86 SER A CA 1
ATOM 689 C C . SER A 1 86 ? 10.996 -2.723 -5.328 1.00 90.62 86 SER A C 1
ATOM 691 O O . SER A 1 86 ? 11.467 -3.662 -5.960 1.00 90.62 86 SER A O 1
ATOM 693 N N . VAL A 1 87 ? 10.811 -2.788 -4.011 1.00 91.00 87 VAL A N 1
ATOM 694 C CA . VAL A 1 87 ? 11.208 -3.928 -3.176 1.00 91.00 87 VAL A CA 1
ATOM 695 C C . VAL A 1 87 ? 9.963 -4.434 -2.475 1.00 91.00 87 VAL A C 1
ATOM 697 O O . VAL A 1 87 ? 9.295 -3.645 -1.825 1.00 91.00 87 VAL A O 1
ATOM 700 N N . ASN A 1 88 ? 9.656 -5.731 -2.559 1.00 90.50 88 ASN A N 1
ATOM 701 C CA . ASN A 1 88 ? 8.480 -6.326 -1.904 1.00 90.50 88 ASN A CA 1
ATOM 702 C C . ASN A 1 88 ? 8.670 -6.518 -0.385 1.00 90.50 88 ASN A C 1
ATOM 704 O O . ASN A 1 88 ? 8.423 -7.593 0.154 1.00 90.50 88 ASN A O 1
ATOM 708 N N . ASN A 1 89 ? 9.219 -5.508 0.284 1.00 91.31 89 ASN A N 1
ATOM 709 C CA . ASN A 1 89 ? 9.436 -5.473 1.719 1.00 91.31 89 ASN A CA 1
ATOM 710 C C . ASN A 1 89 ? 9.588 -4.008 2.145 1.00 91.31 89 ASN A C 1
ATOM 712 O O . ASN A 1 89 ? 10.616 -3.377 1.882 1.00 91.31 89 ASN A O 1
ATOM 716 N N . HIS A 1 90 ? 8.552 -3.480 2.795 1.00 92.19 90 HIS A N 1
ATOM 717 C CA . HIS A 1 90 ? 8.522 -2.100 3.264 1.00 92.19 90 HIS A CA 1
ATOM 718 C C . HIS A 1 90 ? 9.667 -1.812 4.244 1.00 92.19 90 HIS A C 1
ATOM 720 O O . HIS A 1 90 ? 10.379 -0.828 4.072 1.00 92.19 90 HIS A O 1
ATOM 726 N N . TYR A 1 91 ? 9.884 -2.685 5.232 1.00 91.94 91 TYR A N 1
ATOM 727 C CA . TYR A 1 91 ? 10.911 -2.498 6.258 1.00 91.94 91 TYR A CA 1
ATOM 728 C C . TYR A 1 91 ? 12.320 -2.423 5.658 1.00 91.94 91 TYR A C 1
ATOM 730 O O . TYR A 1 91 ? 13.089 -1.522 5.989 1.00 91.94 91 TYR A O 1
ATOM 738 N N . LEU A 1 92 ? 12.663 -3.333 4.744 1.00 91.62 92 LEU A N 1
ATOM 739 C CA . LEU A 1 92 ? 13.965 -3.321 4.074 1.00 91.62 92 LEU A CA 1
ATOM 740 C C . LEU A 1 92 ? 14.136 -2.064 3.218 1.00 91.62 92 LEU A C 1
ATOM 742 O O . LEU A 1 92 ? 15.152 -1.386 3.343 1.00 91.62 92 LEU A O 1
ATOM 746 N N . ALA A 1 93 ? 13.135 -1.723 2.400 1.00 92.00 93 ALA A N 1
ATOM 747 C CA . ALA A 1 93 ? 13.177 -0.515 1.577 1.00 92.00 93 ALA A CA 1
ATOM 748 C C . ALA A 1 93 ? 13.356 0.743 2.438 1.00 92.00 93 ALA A C 1
ATOM 750 O O . ALA A 1 93 ? 14.203 1.589 2.152 1.00 92.00 93 ALA A O 1
ATOM 751 N N . HIS A 1 94 ? 12.606 0.825 3.536 1.00 92.12 94 HIS A N 1
ATOM 752 C CA . HIS A 1 94 ? 12.651 1.955 4.443 1.00 92.12 94 HIS A CA 1
ATOM 753 C C . HIS A 1 94 ? 14.004 2.084 5.142 1.00 92.12 94 HIS A C 1
ATOM 755 O O . HIS A 1 94 ? 14.556 3.178 5.169 1.00 92.12 94 HIS A O 1
ATOM 761 N N . ASN A 1 95 ? 14.571 0.993 5.665 1.00 91.62 95 ASN A N 1
ATOM 762 C CA . ASN A 1 95 ? 15.859 1.048 6.361 1.00 91.62 95 ASN A CA 1
ATOM 763 C C . ASN A 1 95 ? 17.032 1.384 5.441 1.00 91.62 95 ASN A C 1
ATOM 765 O O . ASN A 1 95 ? 17.960 2.042 5.892 1.00 91.62 95 ASN A O 1
ATOM 769 N N . VAL A 1 96 ? 16.984 0.986 4.167 1.00 90.81 96 VAL A N 1
ATOM 770 C CA . VAL A 1 96 ? 17.990 1.407 3.180 1.00 90.81 96 VAL A CA 1
ATOM 771 C C . VAL A 1 96 ? 17.869 2.905 2.884 1.00 90.81 96 VAL A C 1
ATOM 773 O O . VAL A 1 96 ? 18.876 3.597 2.792 1.00 90.81 96 VAL A O 1
ATOM 776 N N . MET A 1 97 ? 16.642 3.422 2.774 1.00 87.69 97 MET A N 1
ATOM 777 C CA . MET A 1 97 ? 16.401 4.828 2.427 1.00 87.69 97 MET A CA 1
ATOM 778 C C . MET A 1 97 ? 16.514 5.796 3.615 1.00 87.69 97 MET A C 1
ATOM 780 O O . MET A 1 97 ? 16.724 6.981 3.395 1.00 87.69 97 MET A O 1
ATOM 784 N N . LYS A 1 98 ? 16.432 5.314 4.865 1.00 79.44 98 LYS A N 1
ATOM 785 C CA . LYS A 1 98 ? 16.668 6.102 6.096 1.00 79.44 98 LYS A CA 1
ATOM 786 C C . LYS A 1 98 ? 18.105 6.604 6.263 1.00 79.44 98 LYS A C 1
ATOM 788 O O . LYS A 1 98 ? 18.376 7.349 7.197 1.00 79.44 98 LYS A O 1
ATOM 793 N N . ILE A 1 99 ? 19.030 6.143 5.425 1.00 58.28 99 ILE A N 1
ATOM 794 C CA . ILE A 1 99 ? 20.460 6.470 5.507 1.00 58.28 99 ILE A CA 1
ATOM 795 C C . ILE A 1 99 ? 20.757 7.837 4.838 1.00 58.28 99 ILE A C 1
ATOM 797 O O . ILE A 1 99 ? 21.912 8.249 4.770 1.00 58.28 99 ILE A O 1
ATOM 801 N N . TYR A 1 100 ? 19.724 8.558 4.383 1.00 48.03 100 TYR A N 1
ATOM 802 C CA . TYR A 1 100 ? 19.798 9.921 3.846 1.00 48.03 100 TYR A CA 1
ATOM 803 C C . TYR A 1 100 ? 19.088 10.930 4.749 1.00 48.03 100 TYR A C 1
ATOM 805 O O . TYR A 1 100 ? 17.981 10.605 5.239 1.00 48.03 100 TYR A O 1
#

pLDDT: mean 89.13, std 11.53, range [40.47, 97.38]